Protein AF-A0A2A5M6I0-F1 (afdb_monomer)

Nearest PDB structures (foldseek):
  5w25-assembly3_A  TM=9.642E-01  e=6.088E-10  Mycobacterium tuberculosis H37Rv
  7ap4-assembly1_B  TM=9.568E-01  e=1.250E-09  Thermus thermophilus HB8
  5w25-assembly3_B  TM=9.619E-01  e=1.975E-09  Mycobacterium tuberculosis H37Rv
  6wom-assembly2_C  TM=9.490E-01  e=2.251E-09  Elizabethkingia anophelis
  4rmf-assembly1_A-2  TM=9.711E-01  e=5.266E-09  Mycolicibacterium smegmatis MC2 155

Foldseek 3Di:
DDFDWDADPVDHPDTDTFAQDCVVVVVVCVVVPDAKDWDQDWHADPDDDDPPDDRIDTDTDMDGPPDDPVVVVVVVQVVVQVVCVVVVDGDDD

Structure (mmCIF, N/CA/C/O backbone):
data_AF-A0A2A5M6I0-F1
#
_entry.id   AF-A0A2A5M6I0-F1
#
loop_
_atom_site.group_PDB
_atom_site.id
_atom_site.type_symbol
_atom_site.label_atom_id
_atom_site.label_alt_id
_atom_site.label_comp_id
_atom_site.label_asym_id
_atom_site.label_entity_id
_atom_site.label_seq_id
_atom_site.pdbx_PDB_ins_code
_atom_site.Cartn_x
_atom_site.Cartn_y
_atom_site.Cartn_z
_atom_site.occupancy
_atom_site.B_iso_or_equiv
_atom_site.auth_seq_id
_atom_site.auth_comp_id
_atom_site.auth_asym_id
_atom_site.auth_atom_id
_atom_site.pdbx_PDB_model_num
ATOM 1 N N . ALA A 1 1 ? 15.483 3.205 1.051 1.00 79.25 1 ALA A N 1
ATOM 2 C CA . ALA A 1 1 ? 15.764 1.767 0.884 1.00 79.25 1 ALA A CA 1
ATOM 3 C C . ALA A 1 1 ? 16.230 1.516 -0.545 1.00 79.25 1 ALA A C 1
ATOM 5 O O . ALA A 1 1 ? 15.959 2.365 -1.393 1.00 79.25 1 ALA A O 1
ATOM 6 N N . ARG A 1 2 ? 16.932 0.410 -0.812 1.00 90.88 2 ARG A N 1
ATOM 7 C CA . ARG A 1 2 ? 17.224 -0.022 -2.189 1.00 90.88 2 ARG A CA 1
ATOM 8 C C . ARG A 1 2 ? 16.033 -0.801 -2.747 1.00 90.88 2 ARG A C 1
ATOM 10 O O . ARG A 1 2 ? 15.315 -1.457 -1.989 1.00 90.88 2 ARG A O 1
ATOM 17 N N . ASP A 1 3 ? 15.842 -0.714 -4.056 1.00 94.12 3 ASP A N 1
ATOM 18 C CA . ASP A 1 3 ? 14.808 -1.455 -4.775 1.00 94.12 3 ASP A CA 1
ATOM 19 C C . ASP A 1 3 ? 15.323 -2.814 -5.240 1.00 94.12 3 ASP A C 1
ATOM 21 O O . ASP A 1 3 ? 16.473 -2.950 -5.660 1.00 94.12 3 ASP A O 1
ATOM 25 N N . TYR A 1 4 ? 14.433 -3.804 -5.256 1.00 95.19 4 TYR A N 1
ATOM 26 C CA . TYR A 1 4 ? 14.666 -5.014 -6.034 1.00 95.19 4 TYR A CA 1
ATOM 27 C C . TYR A 1 4 ? 14.410 -4.725 -7.509 1.00 95.19 4 TYR A C 1
ATOM 29 O O . TYR A 1 4 ? 13.322 -4.277 -7.877 1.00 95.19 4 TYR A O 1
ATOM 37 N N . LEU A 1 5 ? 15.404 -5.007 -8.350 1.00 97.12 5 LEU A N 1
ATOM 38 C CA . LEU A 1 5 ? 15.331 -4.776 -9.788 1.00 97.12 5 LEU A CA 1
ATOM 39 C C . LEU A 1 5 ? 14.979 -6.059 -10.545 1.00 97.12 5 LEU A C 1
ATOM 41 O O . LEU A 1 5 ? 15.538 -7.124 -10.283 1.00 97.12 5 LEU A O 1
ATOM 45 N N . VAL A 1 6 ? 14.084 -5.939 -11.523 1.00 97.5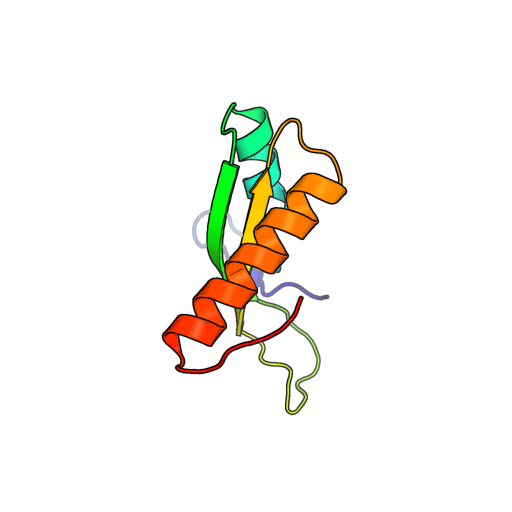0 6 VAL A N 1
ATOM 46 C CA . VAL A 1 6 ? 13.669 -7.027 -12.415 1.00 97.50 6 VAL A CA 1
ATOM 47 C C . VAL A 1 6 ? 14.039 -6.649 -13.852 1.00 97.50 6 VAL A C 1
ATOM 49 O O . VAL A 1 6 ? 13.485 -5.679 -14.376 1.00 97.50 6 VAL A O 1
ATOM 52 N N . PRO A 1 7 ? 14.965 -7.370 -14.512 1.00 97.69 7 PRO A N 1
ATOM 53 C CA . PRO A 1 7 ? 15.386 -7.040 -15.871 1.00 97.69 7 PRO A CA 1
ATOM 54 C C . PRO A 1 7 ? 14.248 -7.246 -16.875 1.00 97.69 7 PRO A C 1
ATOM 56 O O . PRO A 1 7 ? 13.536 -8.255 -16.836 1.00 97.69 7 PRO A O 1
ATOM 59 N N . SER A 1 8 ? 14.099 -6.310 -17.812 1.00 97.69 8 SER A N 1
ATOM 60 C CA . SER A 1 8 ? 13.118 -6.430 -18.889 1.00 97.69 8 SER A CA 1
ATOM 61 C C . SER A 1 8 ? 13.642 -7.323 -20.014 1.00 97.69 8 SER A C 1
ATOM 63 O O . SER A 1 8 ? 14.698 -7.076 -20.593 1.00 97.69 8 SER A O 1
ATOM 65 N N . ARG A 1 9 ? 12.874 -8.357 -20.379 1.00 97.38 9 ARG A N 1
ATOM 66 C CA . ARG A 1 9 ? 13.169 -9.183 -21.565 1.00 97.38 9 ARG A CA 1
ATOM 67 C C . ARG A 1 9 ? 12.921 -8.424 -22.876 1.00 97.38 9 ARG A C 1
ATOM 69 O O . ARG A 1 9 ? 13.520 -8.758 -23.891 1.00 97.38 9 ARG A O 1
ATOM 76 N N . VAL A 1 10 ? 11.993 -7.465 -22.871 1.00 97.75 10 VAL A N 1
ATOM 77 C CA . VAL A 1 10 ? 11.537 -6.746 -24.075 1.00 97.75 10 VAL A CA 1
ATOM 78 C C . VAL A 1 10 ? 12.385 -5.502 -24.334 1.00 97.75 10 VAL A C 1
ATOM 80 O O . VAL A 1 10 ? 12.696 -5.206 -25.484 1.00 97.75 10 VAL A O 1
ATOM 83 N N . HIS A 1 11 ? 12.790 -4.807 -23.272 1.00 96.50 11 HIS A N 1
ATOM 84 C CA . HIS A 1 11 ? 13.563 -3.571 -23.342 1.00 96.50 11 HIS A CA 1
ATOM 85 C C . HIS A 1 11 ? 14.974 -3.822 -22.803 1.00 96.50 11 HIS A C 1
ATOM 87 O O . HIS A 1 11 ? 15.213 -3.815 -21.597 1.00 96.50 11 HIS A O 1
ATOM 93 N N . GLN A 1 12 ? 15.910 -4.127 -23.703 1.00 97.06 12 GLN A N 1
ATOM 94 C CA . GLN A 1 12 ? 17.265 -4.525 -23.322 1.00 97.06 12 GLN A CA 1
ATOM 95 C C . GLN A 1 12 ? 17.998 -3.392 -22.589 1.00 97.06 12 GLN A C 1
ATOM 97 O O . GLN A 1 12 ? 18.096 -2.278 -23.092 1.00 97.06 12 GLN A O 1
ATOM 102 N N . GLY A 1 13 ? 18.561 -3.706 -21.419 1.00 96.69 13 GLY A N 1
ATOM 103 C CA . GLY A 1 13 ? 19.265 -2.739 -20.571 1.00 96.69 13 GLY A CA 1
ATOM 104 C C . GLY A 1 13 ? 18.357 -1.971 -19.605 1.00 96.69 13 GLY A C 1
ATOM 105 O O . GLY A 1 13 ? 18.871 -1.233 -18.768 1.00 96.69 13 GLY A O 1
ATOM 106 N N . GLU A 1 14 ? 17.039 -2.175 -19.673 1.00 97.88 14 GLU A N 1
ATOM 107 C CA . GLU A 1 14 ? 16.070 -1.563 -18.765 1.00 97.88 14 GLU A CA 1
ATOM 108 C C . GLU A 1 14 ? 15.622 -2.530 -17.659 1.00 97.88 14 GLU A C 1
ATOM 110 O O . GLU A 1 14 ? 15.592 -3.756 -17.825 1.00 97.88 14 GLU A O 1
ATOM 115 N N . PHE A 1 15 ? 15.244 -1.957 -16.516 1.00 98.19 15 PHE A N 1
ATOM 116 C CA . PHE A 1 15 ? 14.849 -2.683 -15.313 1.00 98.19 15 PHE A CA 1
ATOM 117 C C . PHE A 1 15 ? 13.570 -2.086 -14.730 1.00 98.19 15 PHE A C 1
ATOM 119 O O . PHE A 1 15 ? 13.413 -0.868 -14.673 1.00 98.19 15 PHE A O 1
ATOM 126 N N . TYR A 1 16 ? 12.686 -2.950 -14.241 1.00 97.62 16 TYR A N 1
ATOM 127 C CA . TYR A 1 16 ? 11.595 -2.560 -13.354 1.00 97.62 16 TYR A CA 1
ATOM 128 C C . TYR A 1 16 ? 12.065 -2.597 -11.905 1.00 97.62 16 TYR A C 1
ATOM 130 O O . TYR A 1 16 ? 12.966 -3.361 -11.566 1.00 97.62 16 TYR A O 1
ATOM 138 N N . ALA A 1 17 ? 11.413 -1.824 -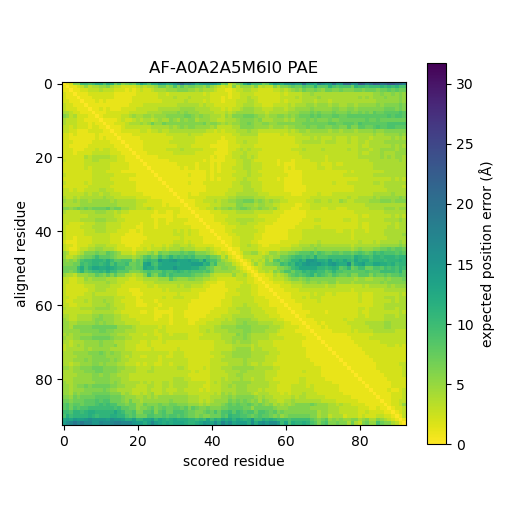11.045 1.00 97.50 17 ALA A N 1
ATOM 139 C CA . ALA A 1 17 ? 11.595 -1.890 -9.602 1.00 97.50 17 ALA A CA 1
ATOM 140 C C . ALA A 1 17 ? 10.356 -2.516 -8.953 1.00 97.50 17 ALA A C 1
ATOM 142 O O . ALA A 1 17 ? 9.225 -2.156 -9.291 1.00 97.50 17 ALA A O 1
ATOM 143 N N . LEU A 1 18 ? 10.558 -3.443 -8.015 1.00 97.25 18 LEU A N 1
ATOM 144 C CA . LEU A 1 18 ? 9.472 -3.904 -7.152 1.00 97.25 18 LEU A CA 1
ATOM 145 C C . LEU A 1 18 ? 9.101 -2.798 -6.150 1.00 97.25 18 LEU A C 1
ATOM 147 O O . LEU A 1 18 ? 9.990 -2.132 -5.620 1.00 97.25 18 LEU A O 1
ATOM 151 N N . PRO A 1 19 ? 7.804 -2.582 -5.871 1.00 96.31 19 PRO A N 1
ATOM 152 C CA . PRO A 1 19 ? 7.365 -1.425 -5.105 1.00 96.31 19 PRO A CA 1
ATOM 153 C C . PRO A 1 19 ? 7.720 -1.553 -3.620 1.00 96.31 19 PRO A C 1
ATOM 155 O O . PRO A 1 19 ? 7.386 -2.542 -2.966 1.00 96.31 19 PRO A O 1
ATOM 158 N N . GLN A 1 20 ? 8.305 -0.496 -3.055 1.00 95.12 20 GLN A N 1
ATOM 159 C CA . GLN A 1 20 ? 8.507 -0.374 -1.603 1.00 95.12 20 GLN A CA 1
ATOM 160 C C . GLN A 1 20 ? 7.211 -0.076 -0.837 1.00 95.12 20 GLN A C 1
ATOM 162 O O . GLN A 1 20 ? 7.154 -0.282 0.376 1.00 95.12 20 GLN A O 1
ATOM 167 N N . SER A 1 21 ? 6.224 0.482 -1.541 1.00 96.88 21 SER A N 1
ATOM 168 C CA . SER A 1 21 ? 4.836 0.731 -1.136 1.00 96.88 21 SER A CA 1
ATOM 169 C C . SER A 1 21 ? 4.043 1.189 -2.375 1.00 96.88 21 SER A C 1
ATOM 171 O O . SER A 1 21 ? 4.658 1.635 -3.351 1.00 96.88 21 SER A O 1
ATOM 173 N N . PRO A 1 22 ? 2.701 1.152 -2.368 1.00 97.12 22 PRO A N 1
ATOM 174 C CA . PRO A 1 22 ? 1.882 1.663 -3.471 1.00 97.12 22 PRO A CA 1
ATOM 175 C C . PRO A 1 22 ? 1.707 3.201 -3.461 1.00 97.12 22 PRO A C 1
ATOM 177 O O . PRO A 1 22 ? 0.780 3.707 -4.088 1.00 97.12 22 PRO A O 1
ATOM 180 N N . GLN A 1 23 ? 2.587 3.963 -2.791 1.00 97.38 23 GLN A N 1
ATOM 181 C CA . GLN A 1 23 ? 2.417 5.403 -2.520 1.00 97.38 23 GLN A CA 1
ATOM 182 C C . GLN A 1 23 ? 2.072 6.257 -3.748 1.00 97.38 23 GLN A C 1
ATOM 184 O O . GLN A 1 23 ? 1.169 7.085 -3.689 1.00 97.38 23 GLN A O 1
ATOM 189 N N . LEU A 1 24 ? 2.776 6.079 -4.867 1.00 97.50 24 LEU A N 1
ATOM 190 C CA . LEU A 1 24 ? 2.486 6.865 -6.069 1.00 97.50 24 LEU A CA 1
ATOM 191 C C . LEU A 1 24 ? 1.155 6.443 -6.702 1.00 97.50 24 LEU A C 1
ATOM 193 O O . LEU A 1 24 ? 0.377 7.287 -7.136 1.00 97.50 24 LEU A O 1
ATOM 197 N N . PHE A 1 25 ? 0.859 5.143 -6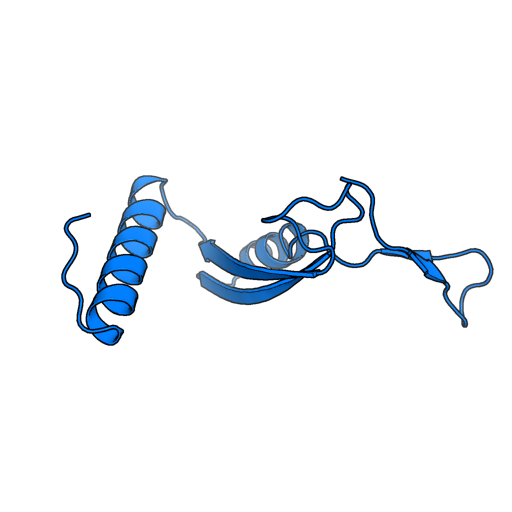.714 1.00 97.75 25 PHE A N 1
ATOM 198 C CA . PHE A 1 25 ? -0.368 4.623 -7.311 1.00 97.75 25 PHE A CA 1
ATOM 199 C C . PHE A 1 25 ? -1.611 5.032 -6.525 1.00 97.75 25 PHE A C 1
ATOM 201 O O . PHE A 1 25 ? -2.588 5.456 -7.135 1.00 97.75 25 PHE A O 1
ATOM 208 N N . LYS A 1 26 ? -1.578 4.981 -5.190 1.00 97.56 26 LYS A N 1
ATOM 209 C CA . LYS A 1 26 ? -2.722 5.415 -4.377 1.00 97.56 26 LYS A CA 1
ATOM 210 C C . LYS A 1 26 ? -3.001 6.910 -4.516 1.00 97.56 26 LYS A C 1
ATOM 212 O O . LYS A 1 26 ? -4.159 7.301 -4.599 1.00 97.56 26 LYS A O 1
ATOM 217 N N . GLN A 1 27 ? -1.960 7.734 -4.654 1.00 98.06 27 GLN A N 1
ATOM 218 C CA . GLN A 1 27 ? -2.124 9.161 -4.934 1.00 98.06 27 GLN A CA 1
ATOM 219 C C . GLN A 1 27 ? -2.720 9.403 -6.323 1.00 98.06 27 GLN A C 1
ATOM 221 O O . GLN A 1 27 ? -3.642 10.204 -6.459 1.00 98.06 27 GLN A O 1
ATOM 226 N N . LEU A 1 28 ? -2.263 8.671 -7.346 1.00 98.31 28 LEU A N 1
ATOM 227 C CA . LEU A 1 28 ? -2.876 8.727 -8.676 1.00 98.31 28 LEU A CA 1
ATOM 228 C C . LEU A 1 28 ? -4.350 8.305 -8.645 1.00 98.31 28 LEU A C 1
ATOM 230 O O . LEU A 1 28 ? -5.158 8.905 -9.351 1.00 98.31 28 LEU A O 1
ATOM 234 N N . LEU A 1 29 ? -4.721 7.333 -7.805 1.00 98.19 29 LEU A N 1
ATOM 235 C CA . LEU A 1 29 ? -6.122 6.955 -7.612 1.00 98.19 29 LEU A CA 1
ATOM 236 C C . LEU A 1 29 ? -6.941 8.117 -7.039 1.00 98.19 29 LEU A C 1
ATOM 238 O O . LEU A 1 29 ? -8.002 8.416 -7.591 1.00 98.19 29 LEU A O 1
ATOM 242 N N . MET A 1 30 ? -6.426 8.827 -6.030 1.00 98.06 30 MET A N 1
ATOM 243 C CA . MET A 1 30 ? -7.088 10.031 -5.505 1.00 98.06 30 MET A CA 1
ATOM 244 C C . MET A 1 30 ? -7.243 11.094 -6.603 1.00 98.06 30 MET A C 1
ATOM 246 O O . MET A 1 30 ? -8.338 11.610 -6.823 1.00 98.06 30 MET A O 1
ATOM 250 N N . CYS A 1 31 ? -6.186 11.349 -7.387 1.00 97.69 31 CYS A N 1
ATOM 251 C CA . CYS A 1 31 ? -6.243 12.272 -8.527 1.00 97.69 31 CYS A CA 1
ATOM 252 C C . CYS A 1 31 ? -7.244 11.840 -9.613 1.00 97.69 31 CYS A C 1
ATOM 254 O O . CYS A 1 31 ? -7.832 12.693 -10.272 1.00 97.69 31 CYS A O 1
ATOM 256 N N . SER A 1 32 ? -7.448 10.535 -9.808 1.00 98.00 32 SER A N 1
ATOM 257 C CA . SER A 1 32 ? -8.415 9.998 -10.776 1.00 98.00 32 SER A CA 1
ATOM 258 C C . SER A 1 32 ? -9.870 10.017 -10.283 1.00 98.00 32 SER A C 1
ATOM 260 O O . SER A 1 32 ? -10.765 9.593 -11.012 1.00 98.00 32 SER A O 1
ATOM 262 N N . GLY A 1 33 ? -10.117 10.532 -9.074 1.00 96.44 33 GLY A N 1
ATOM 263 C CA . GLY A 1 33 ? -11.455 10.719 -8.513 1.00 96.44 33 GLY A CA 1
ATOM 264 C C . GLY A 1 33 ? -11.926 9.596 -7.590 1.00 96.44 33 GLY A C 1
ATOM 265 O O . GLY A 1 33 ? -13.102 9.574 -7.227 1.00 96.44 33 GLY A O 1
ATOM 266 N N . PHE A 1 34 ? -11.048 8.671 -7.186 1.00 97.00 34 PHE A N 1
ATOM 267 C CA . PHE A 1 34 ? -11.383 7.738 -6.109 1.00 97.00 34 PHE A CA 1
ATOM 268 C C . PHE A 1 34 ? -11.379 8.480 -4.768 1.00 97.00 34 PHE A C 1
ATOM 270 O O . PHE A 1 34 ? -10.378 9.077 -4.384 1.00 97.00 34 PHE A O 1
ATOM 277 N N . ASP A 1 35 ? -12.491 8.404 -4.035 1.00 95.69 35 ASP A N 1
ATOM 278 C CA . ASP A 1 35 ? -12.625 9.070 -2.732 1.00 95.69 35 ASP A CA 1
ATOM 279 C C . ASP A 1 35 ? -11.795 8.380 -1.641 1.00 95.69 35 ASP A C 1
ATOM 281 O O . ASP A 1 35 ? -11.153 9.036 -0.825 1.00 95.69 35 ASP A O 1
ATOM 285 N N . ARG A 1 36 ? -11.791 7.041 -1.620 1.00 96.62 36 ARG A N 1
ATOM 286 C CA . ARG A 1 36 ? -11.084 6.233 -0.616 1.00 96.62 36 ARG A CA 1
ATOM 287 C C . ARG A 1 36 ? -10.504 4.990 -1.257 1.00 96.62 36 ARG A C 1
ATOM 289 O O . ARG A 1 36 ? -11.172 4.317 -2.042 1.00 96.62 36 ARG A O 1
ATOM 296 N N . TYR A 1 37 ? -9.278 4.672 -0.883 1.00 97.62 37 TYR A N 1
ATOM 297 C CA . TYR A 1 37 ? -8.543 3.510 -1.353 1.00 97.62 37 TYR A CA 1
ATOM 298 C C . TYR A 1 37 ? -8.036 2.697 -0.161 1.00 97.62 37 TYR A C 1
ATOM 300 O O . TYR A 1 37 ? -7.637 3.249 0.863 1.00 97.62 37 TYR A O 1
ATOM 308 N N . PHE A 1 38 ? -8.056 1.376 -0.318 1.00 96.50 38 PHE A N 1
ATOM 309 C CA . PHE A 1 38 ? -7.537 0.413 0.643 1.00 96.50 38 PHE A CA 1
ATOM 310 C C . PHE A 1 38 ? -6.915 -0.764 -0.108 1.00 96.50 38 PHE A C 1
ATOM 312 O O . PHE A 1 38 ? -7.522 -1.290 -1.046 1.00 96.50 38 PHE A O 1
ATOM 319 N N . GLN A 1 39 ? -5.750 -1.229 0.336 1.00 97.31 39 GLN A N 1
ATOM 320 C CA . GLN A 1 39 ? -5.134 -2.446 -0.180 1.00 97.31 39 GLN A CA 1
ATOM 321 C C . GLN A 1 39 ? -4.299 -3.162 0.886 1.00 97.31 39 GLN A C 1
ATOM 323 O O . GLN A 1 39 ? -3.476 -2.560 1.567 1.00 97.31 39 GLN A O 1
ATOM 328 N N . ILE A 1 40 ? -4.436 -4.489 0.961 1.00 97.00 40 ILE A N 1
ATOM 329 C CA . ILE A 1 40 ? -3.436 -5.353 1.601 1.00 97.00 40 ILE A CA 1
ATOM 330 C C . ILE A 1 40 ? -2.359 -5.637 0.547 1.00 97.00 40 ILE A C 1
ATOM 332 O O . ILE A 1 40 ? -2.540 -6.479 -0.333 1.00 97.00 40 ILE A O 1
ATOM 336 N N . ALA A 1 41 ? -1.276 -4.865 0.574 1.00 96.88 41 ALA A N 1
ATOM 337 C CA . ALA A 1 41 ? -0.256 -4.833 -0.470 1.00 96.88 41 ALA A CA 1
ATOM 338 C C . ALA A 1 41 ? 1.012 -5.594 -0.064 1.00 96.88 41 ALA A C 1
ATOM 340 O O . ALA A 1 41 ? 1.498 -5.471 1.060 1.00 96.88 41 ALA A O 1
ATOM 341 N N . LYS A 1 42 ? 1.593 -6.337 -1.012 1.00 97.25 42 LYS A N 1
ATOM 342 C CA . LYS A 1 42 ? 2.962 -6.853 -0.899 1.00 97.25 42 LYS A CA 1
ATOM 343 C C . LYS A 1 42 ? 3.954 -5.763 -1.277 1.00 97.25 42 LYS A C 1
ATOM 345 O O . LYS A 1 42 ? 3.807 -5.135 -2.323 1.00 97.25 42 LYS A O 1
ATOM 350 N N . CYS A 1 43 ? 4.937 -5.553 -0.414 1.00 96.88 43 CYS A N 1
ATOM 351 C CA . CYS A 1 43 ? 5.945 -4.514 -0.544 1.00 96.88 43 CYS A CA 1
ATOM 352 C C . CYS A 1 43 ? 7.336 -5.123 -0.381 1.00 96.88 43 CYS A C 1
ATOM 354 O O . CYS A 1 43 ? 7.515 -6.076 0.381 1.00 96.88 43 CYS A O 1
ATOM 356 N N . PHE A 1 44 ? 8.308 -4.562 -1.094 1.00 96.62 44 PHE A N 1
ATOM 357 C CA . PHE A 1 44 ? 9.650 -5.118 -1.206 1.00 96.62 44 PH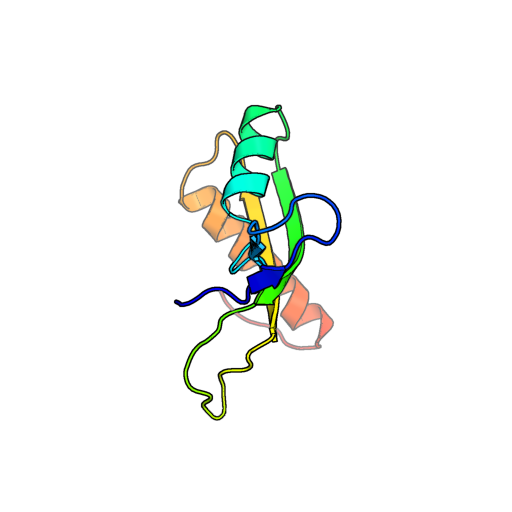E A CA 1
ATOM 358 C C . PHE A 1 44 ? 10.697 -4.065 -0.858 1.00 96.62 44 PHE A C 1
ATOM 360 O O . PHE A 1 44 ? 10.631 -2.941 -1.352 1.00 96.62 44 PHE A O 1
ATOM 367 N N . ARG A 1 45 ? 11.671 -4.408 -0.013 1.00 95.00 45 ARG A N 1
ATOM 368 C CA . ARG A 1 45 ? 12.795 -3.519 0.326 1.00 95.00 45 ARG A CA 1
ATOM 369 C C . ARG A 1 45 ? 14.084 -4.320 0.411 1.00 95.00 45 ARG A C 1
ATOM 371 O O . ARG A 1 45 ? 14.161 -5.269 1.185 1.00 95.00 45 ARG A O 1
ATOM 378 N N . ASP A 1 46 ? 15.096 -3.908 -0.348 1.00 93.31 46 ASP A N 1
ATOM 379 C CA . ASP A 1 46 ? 16.434 -4.504 -0.303 1.00 93.31 46 ASP A CA 1
ATOM 380 C C . ASP A 1 46 ? 17.282 -3.842 0.802 1.00 93.31 46 ASP A C 1
ATOM 382 O O . ASP A 1 46 ? 18.151 -2.986 0.576 1.00 93.31 46 ASP A O 1
ATOM 386 N N . GLU A 1 47 ? 16.959 -4.198 2.043 1.00 89.44 47 GLU A N 1
ATOM 387 C CA . GLU A 1 47 ? 17.637 -3.750 3.261 1.00 89.44 47 GLU A CA 1
ATOM 388 C C . GLU A 1 47 ? 18.250 -4.928 4.023 1.00 89.44 47 GLU A C 1
ATOM 390 O O . GLU A 1 47 ? 17.845 -6.078 3.851 1.00 89.44 47 GLU A O 1
ATOM 395 N N . ASP A 1 48 ? 19.211 -4.634 4.905 1.00 87.50 48 ASP A N 1
ATOM 396 C CA . ASP A 1 48 ? 19.797 -5.650 5.778 1.00 87.50 48 ASP A CA 1
ATOM 397 C C . ASP A 1 48 ? 18.717 -6.307 6.644 1.00 87.50 48 ASP A C 1
ATOM 399 O O . ASP A 1 48 ? 17.962 -5.640 7.366 1.00 87.50 48 ASP A O 1
ATOM 403 N N . LEU A 1 49 ? 18.683 -7.637 6.593 1.00 80.69 49 LEU A N 1
ATOM 404 C CA . LEU A 1 49 ? 17.717 -8.438 7.327 1.00 80.69 49 LEU A CA 1
ATOM 405 C C . LEU A 1 49 ? 17.945 -8.311 8.836 1.00 80.69 49 LEU A C 1
ATOM 407 O O . LEU A 1 49 ? 19.066 -8.382 9.344 1.00 80.69 49 LEU A O 1
ATOM 411 N N . ARG A 1 50 ? 16.841 -8.152 9.561 1.00 84.50 50 ARG A N 1
ATOM 412 C CA . ARG A 1 50 ? 16.765 -8.185 11.027 1.00 84.50 50 ARG A CA 1
ATOM 413 C C . ARG A 1 50 ? 15.609 -9.099 11.417 1.00 84.50 50 ARG A C 1
ATOM 415 O O . ARG A 1 50 ? 14.803 -9.460 10.567 1.00 84.50 50 ARG A O 1
ATOM 422 N N . ALA A 1 51 ? 15.511 -9.470 12.692 1.00 83.06 51 ALA A N 1
ATOM 423 C CA . ALA A 1 51 ? 14.477 -10.397 13.167 1.00 83.06 51 ALA A CA 1
ATOM 424 C C . ALA A 1 51 ? 13.042 -9.978 12.774 1.00 83.06 51 ALA A C 1
ATOM 426 O O . ALA A 1 51 ? 12.187 -10.827 12.546 1.00 83.06 51 ALA A O 1
ATOM 427 N N . ASP A 1 52 ? 12.802 -8.675 12.652 1.00 84.19 52 ASP A N 1
ATOM 428 C CA . ASP A 1 52 ? 11.539 -8.035 12.289 1.00 84.19 52 ASP A CA 1
ATOM 429 C C . ASP A 1 52 ? 11.509 -7.478 10.850 1.00 84.19 52 ASP A C 1
ATOM 431 O O . ASP A 1 52 ? 10.509 -6.890 10.439 1.00 84.19 52 ASP A O 1
ATOM 435 N N . ARG A 1 53 ? 12.584 -7.648 10.066 1.00 86.50 53 ARG A N 1
ATOM 436 C CA . ARG A 1 53 ? 12.713 -7.094 8.708 1.00 86.50 53 ARG A CA 1
ATOM 437 C C . ARG A 1 53 ? 12.866 -8.199 7.681 1.00 86.50 53 ARG A C 1
ATOM 439 O O . ARG A 1 53 ? 13.930 -8.801 7.556 1.00 86.50 53 ARG A O 1
ATOM 446 N N . GLN A 1 54 ? 11.788 -8.422 6.941 1.00 90.88 54 GLN A N 1
ATOM 447 C CA . GLN A 1 54 ? 11.736 -9.334 5.805 1.00 90.88 54 GLN A CA 1
ATOM 448 C C . GLN A 1 54 ? 11.894 -8.553 4.491 1.00 90.88 54 GLN A C 1
ATOM 450 O O . GLN A 1 54 ? 11.451 -7.402 4.421 1.00 90.88 54 GLN A O 1
ATOM 455 N N . PRO A 1 55 ? 12.490 -9.159 3.448 1.00 91.44 55 PRO A N 1
ATOM 456 C CA . PRO A 1 55 ? 12.701 -8.494 2.161 1.00 91.44 55 PRO A CA 1
ATOM 457 C C . PRO A 1 55 ? 11.380 -8.268 1.414 1.00 91.44 55 PRO A C 1
ATOM 459 O O . PRO A 1 55 ? 11.233 -7.286 0.690 1.00 91.44 55 PRO A O 1
ATOM 462 N N . GLU A 1 56 ? 10.406 -9.152 1.644 1.00 95.44 56 GLU A N 1
ATOM 463 C CA . GLU A 1 56 ? 9.000 -8.998 1.288 1.00 95.44 56 GLU A CA 1
ATOM 464 C C . GLU A 1 56 ? 8.174 -8.905 2.574 1.00 95.44 56 GLU A C 1
ATOM 466 O O . GLU A 1 56 ? 8.303 -9.736 3.475 1.00 95.44 56 GLU A O 1
ATOM 471 N N . PHE A 1 57 ? 7.280 -7.926 2.650 1.00 95.69 57 PHE A N 1
ATOM 472 C CA . PHE A 1 57 ? 6.359 -7.767 3.769 1.00 95.69 57 PHE A CA 1
ATOM 473 C C . PHE A 1 57 ? 4.988 -7.303 3.277 1.00 95.69 57 PHE A C 1
ATOM 475 O O . PHE A 1 57 ? 4.824 -6.820 2.156 1.00 95.69 57 PHE A O 1
ATOM 482 N N . THR A 1 58 ? 3.975 -7.498 4.117 1.00 96.81 58 THR A N 1
ATOM 483 C CA . THR A 1 58 ? 2.590 -7.147 3.792 1.00 96.81 58 THR A CA 1
ATOM 484 C C . THR A 1 58 ? 2.212 -5.875 4.537 1.00 96.81 58 THR A C 1
ATOM 486 O O . THR A 1 58 ? 2.390 -5.806 5.753 1.00 96.81 58 THR A O 1
ATOM 489 N N . GLN A 1 59 ? 1.688 -4.883 3.824 1.00 96.06 59 GLN A N 1
ATOM 490 C CA . GLN A 1 59 ? 1.190 -3.636 4.397 1.00 96.06 59 GLN A CA 1
ATOM 491 C C . GLN A 1 59 ? -0.318 -3.534 4.213 1.00 96.06 59 GLN A C 1
ATOM 493 O O . GLN A 1 59 ? -0.853 -3.940 3.186 1.00 96.06 59 GLN A O 1
ATOM 498 N N . ILE A 1 60 ? -0.987 -2.961 5.207 1.00 96.00 60 ILE A N 1
ATOM 499 C CA . ILE A 1 60 ? -2.336 -2.433 5.048 1.00 96.00 60 ILE A CA 1
ATOM 500 C C . ILE A 1 60 ? -2.153 -0.976 4.649 1.00 96.00 60 ILE A C 1
ATOM 502 O O . ILE A 1 60 ? -1.695 -0.172 5.459 1.00 96.00 60 ILE A O 1
ATOM 506 N N . ASP A 1 61 ? -2.433 -0.667 3.393 1.00 97.12 61 ASP A N 1
ATOM 507 C CA . ASP A 1 61 ? -2.239 0.658 2.830 1.00 97.12 61 ASP A CA 1
ATOM 508 C C . ASP A 1 61 ? -3.592 1.318 2.548 1.00 97.12 61 ASP A C 1
ATOM 510 O O . ASP A 1 61 ? -4.528 0.671 2.073 1.00 97.12 61 ASP A O 1
ATOM 514 N N . VAL A 1 62 ? -3.704 2.592 2.916 1.00 96.25 62 VAL A N 1
ATOM 515 C CA . VAL A 1 62 ? -4.944 3.375 2.886 1.00 96.25 62 VAL A CA 1
ATOM 516 C C . VAL A 1 62 ? -4.629 4.764 2.345 1.00 96.25 62 VAL A C 1
ATOM 518 O O . VAL A 1 62 ? -3.553 5.303 2.617 1.00 96.25 62 VAL A O 1
ATOM 521 N N . GLU A 1 63 ? -5.568 5.336 1.595 1.00 97.88 63 GLU A N 1
ATOM 522 C CA . GLU A 1 63 ? -5.539 6.732 1.152 1.00 97.88 63 GLU A CA 1
ATOM 523 C C . GLU A 1 63 ? -6.972 7.284 1.093 1.00 97.88 63 GLU A C 1
ATOM 525 O O . GLU A 1 63 ? -7.915 6.544 0.792 1.00 97.88 63 GLU A O 1
ATOM 530 N N . MET A 1 64 ? -7.147 8.572 1.389 1.00 97.56 64 MET A N 1
ATOM 531 C CA . MET A 1 64 ? -8.444 9.252 1.375 1.00 97.56 64 MET A CA 1
ATOM 532 C C . MET A 1 64 ? -8.310 10.635 0.730 1.00 97.56 64 MET A C 1
ATOM 534 O O . MET A 1 64 ? -7.335 11.346 0.971 1.00 97.56 64 MET A O 1
ATOM 538 N N . SER A 1 65 ? -9.298 11.019 -0.073 1.00 97.50 65 SER A N 1
ATOM 539 C CA . SER A 1 65 ? -9.419 12.355 -0.658 1.00 97.50 65 SER A CA 1
ATOM 540 C C . SER A 1 65 ? -10.18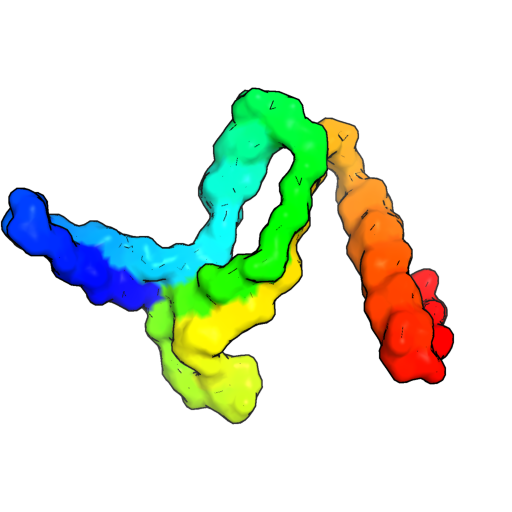1 13.293 0.282 1.00 97.50 65 SER A C 1
ATOM 542 O O . SER A 1 65 ? -11.017 12.854 1.067 1.00 97.50 65 SER A O 1
ATOM 544 N N . PHE A 1 66 ? -9.906 14.600 0.187 1.00 96.88 66 PHE A N 1
ATOM 545 C CA . PHE A 1 66 ? -10.633 15.667 0.902 1.00 96.88 66 PHE A CA 1
ATOM 546 C C . PHE A 1 66 ? -10.762 15.474 2.428 1.00 96.88 66 PHE A C 1
ATOM 548 O O . PHE A 1 66 ? -11.723 15.947 3.029 1.00 96.88 66 PHE A O 1
ATOM 555 N N . CYS A 1 67 ? -9.810 14.788 3.060 1.00 96.38 67 CYS A N 1
ATOM 556 C CA . CYS A 1 67 ? -9.808 14.525 4.495 1.00 96.38 67 CYS A CA 1
ATOM 557 C C . CYS A 1 67 ? -8.834 15.436 5.249 1.00 96.38 67 CYS A C 1
ATOM 559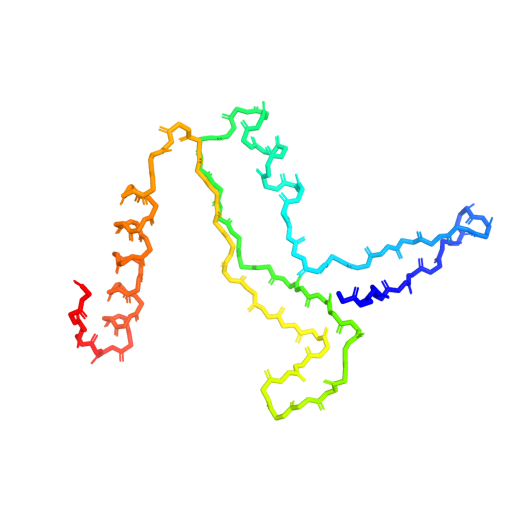 O O . CYS A 1 67 ? -7.793 15.837 4.718 1.00 96.38 67 CYS A O 1
ATOM 561 N N . GLU A 1 68 ? -9.115 15.679 6.523 1.00 97.75 68 GLU A N 1
ATOM 562 C CA . GLU A 1 68 ? -8.141 16.233 7.457 1.00 97.75 68 GLU A CA 1
ATOM 563 C C . GLU A 1 68 ? -7.420 15.110 8.215 1.00 97.75 68 GLU A C 1
ATOM 565 O O . GLU A 1 68 ? -7.844 13.953 8.245 1.00 97.75 68 GLU A O 1
ATOM 570 N N . GLN A 1 69 ? -6.326 15.453 8.898 1.00 97.12 69 GLN A N 1
ATOM 571 C CA . GLN A 1 69 ? -5.561 14.499 9.707 1.00 97.12 69 GLN A CA 1
ATOM 572 C C . GLN A 1 69 ? -6.444 13.735 10.710 1.00 97.12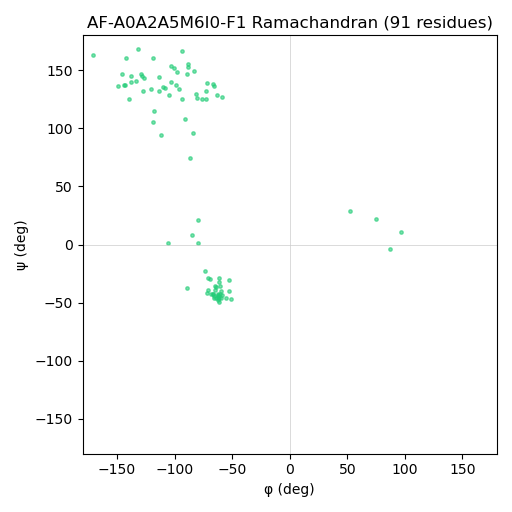 69 GLN A C 1
ATOM 574 O O . GLN A 1 69 ? -6.267 12.532 10.907 1.00 97.12 69 GLN A O 1
ATOM 579 N N . LYS A 1 70 ? -7.404 14.427 11.338 1.00 97.19 70 LYS A N 1
ATOM 580 C CA . LYS A 1 70 ? -8.299 13.838 12.341 1.00 97.19 70 LYS A CA 1
ATOM 581 C C . LYS A 1 70 ? -9.192 12.749 11.744 1.00 97.19 70 LYS A C 1
ATOM 583 O O . LYS A 1 70 ? -9.431 11.742 12.405 1.00 97.19 70 LYS A O 1
ATOM 588 N N . ASP A 1 71 ? -9.645 12.920 10.506 1.00 96.44 71 ASP A N 1
ATOM 589 C CA . ASP A 1 71 ? -10.497 11.938 9.833 1.00 96.44 71 ASP A CA 1
ATOM 590 C C . ASP A 1 71 ? -9.737 10.633 9.592 1.00 96.44 71 ASP A C 1
ATOM 592 O O . ASP A 1 71 ? -10.241 9.553 9.902 1.00 96.44 71 ASP A O 1
ATOM 596 N N . VAL A 1 72 ? -8.490 10.735 9.119 1.00 95.69 72 VAL A N 1
ATOM 597 C CA . VAL A 1 72 ? -7.622 9.575 8.868 1.00 95.69 72 VAL A CA 1
ATOM 598 C C . VAL A 1 72 ? -7.330 8.815 10.164 1.00 95.69 72 VAL A C 1
ATOM 600 O O . VAL A 1 72 ? -7.423 7.587 10.191 1.00 95.69 72 VAL A O 1
ATOM 603 N N . ILE A 1 73 ? -7.027 9.532 11.253 1.00 96.38 73 ILE A N 1
ATOM 604 C CA . ILE A 1 73 ? -6.777 8.924 12.569 1.00 96.38 73 ILE A CA 1
ATOM 605 C C . ILE A 1 73 ? -8.026 8.190 13.072 1.00 96.38 73 ILE A C 1
ATOM 607 O O . ILE A 1 73 ? -7.927 7.022 13.437 1.00 96.38 73 ILE A O 1
ATOM 611 N N . ASN A 1 74 ? -9.205 8.817 13.016 1.00 96.50 74 ASN A N 1
ATOM 612 C CA . ASN A 1 74 ? -10.456 8.196 13.470 1.00 96.50 74 ASN A CA 1
ATOM 613 C C . ASN A 1 74 ? -10.779 6.901 12.704 1.00 96.50 74 ASN A C 1
ATOM 615 O O . ASN A 1 74 ? -11.250 5.920 13.291 1.00 96.50 74 ASN A O 1
ATOM 619 N N . VAL A 1 75 ? -10.532 6.885 11.389 1.00 95.19 75 VAL A N 1
ATOM 620 C CA . VAL A 1 75 ? -10.712 5.687 10.557 1.00 95.19 75 VAL A CA 1
ATOM 621 C C . VAL A 1 75 ? -9.722 4.597 10.965 1.00 9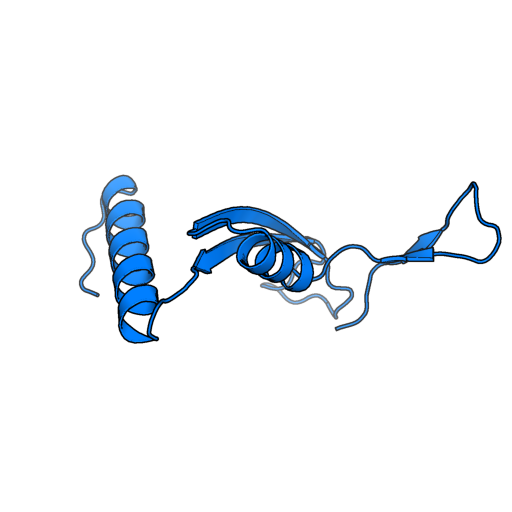5.19 75 VAL A C 1
ATOM 623 O O . VAL A 1 75 ? -10.131 3.453 11.157 1.00 95.19 75 VAL A O 1
ATOM 626 N N . ALA A 1 76 ? -8.444 4.941 11.150 1.00 94.94 76 ALA A N 1
ATOM 627 C CA . ALA A 1 76 ? -7.416 3.991 11.574 1.00 94.94 76 ALA A CA 1
ATOM 628 C C . ALA A 1 76 ? -7.703 3.402 12.967 1.00 94.94 76 ALA A C 1
ATOM 630 O O . ALA A 1 76 ? -7.582 2.196 13.171 1.00 94.94 76 ALA A O 1
ATOM 631 N N . GLU A 1 77 ? -8.133 4.231 13.915 1.00 96.12 77 GLU A N 1
ATOM 632 C CA . GLU A 1 77 ? -8.525 3.813 15.262 1.00 96.12 77 GLU A CA 1
ATOM 633 C C . GLU A 1 77 ? -9.719 2.857 15.254 1.00 96.12 77 GLU A C 1
ATOM 635 O O . GLU A 1 77 ? -9.688 1.809 15.905 1.00 96.12 77 GLU A O 1
ATOM 640 N N . THR A 1 78 ? -10.755 3.186 14.478 1.00 95.06 78 THR A N 1
ATOM 641 C CA . THR A 1 78 ? -11.933 2.324 14.308 1.00 95.06 78 THR A CA 1
ATOM 642 C C . THR A 1 78 ? -11.534 0.984 13.694 1.00 95.06 78 THR A C 1
ATOM 644 O O . THR A 1 78 ? -11.894 -0.071 14.212 1.00 95.06 78 THR A O 1
ATOM 647 N N . PHE A 1 79 ? -10.704 1.018 12.651 1.00 94.19 79 PHE A 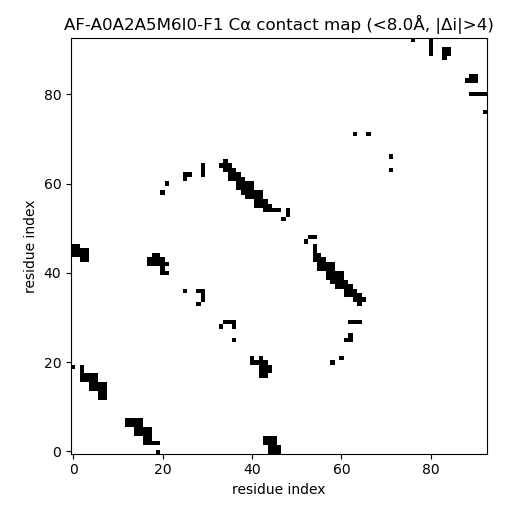N 1
ATOM 648 C CA . PHE A 1 79 ? -10.180 -0.176 11.998 1.00 94.19 79 PHE A CA 1
ATOM 649 C C . PHE A 1 79 ? -9.393 -1.077 12.962 1.00 94.19 79 PHE A C 1
ATOM 651 O O . PHE A 1 79 ? -9.586 -2.295 12.978 1.00 94.19 79 PHE A O 1
ATOM 658 N N . LEU A 1 80 ? -8.543 -0.493 13.813 1.00 94.88 80 LEU A N 1
ATOM 659 C CA . LEU A 1 80 ? -7.818 -1.237 14.845 1.00 94.88 80 LEU A CA 1
ATOM 660 C C . LEU A 1 80 ? -8.772 -1.849 15.877 1.00 94.88 80 LEU A C 1
ATOM 662 O O . LEU A 1 80 ? -8.636 -3.033 16.192 1.00 94.88 80 LEU A O 1
ATOM 666 N N . LYS A 1 81 ? -9.753 -1.085 16.374 1.00 96.44 81 LYS A N 1
ATOM 667 C CA . LYS A 1 81 ? -10.780 -1.592 17.302 1.00 96.44 81 LYS A CA 1
ATOM 668 C C . LYS A 1 81 ? -11.514 -2.799 16.710 1.00 96.44 81 LYS A C 1
ATOM 670 O O . LYS A 1 81 ? -11.637 -3.818 17.390 1.00 96.44 81 LYS A O 1
ATOM 675 N N . ASP A 1 82 ? -11.920 -2.725 15.445 1.00 95.44 82 ASP A N 1
ATOM 676 C CA . ASP A 1 82 ? -12.640 -3.804 14.761 1.00 95.44 82 ASP A CA 1
ATOM 677 C C . ASP A 1 82 ? -11.778 -5.060 14.561 1.00 95.44 82 ASP A C 1
ATOM 679 O O . ASP A 1 82 ? -12.243 -6.172 14.830 1.00 95.44 82 ASP A O 1
ATOM 683 N N . ILE A 1 83 ? -10.505 -4.908 14.169 1.00 95.06 83 ILE A N 1
ATOM 684 C CA . ILE A 1 83 ? -9.570 -6.040 14.041 1.00 95.06 83 ILE A CA 1
ATOM 685 C C . ILE A 1 83 ? -9.364 -6.733 15.387 1.00 95.06 83 ILE A C 1
ATOM 687 O O . ILE A 1 83 ? -9.457 -7.958 15.480 1.00 95.06 83 ILE A O 1
ATOM 691 N N . PHE A 1 84 ? -9.068 -5.971 16.441 1.00 96.56 84 PHE A N 1
ATOM 692 C CA . PHE A 1 84 ? -8.817 -6.560 17.755 1.00 96.56 84 PHE A CA 1
ATOM 693 C C . PHE A 1 84 ? -10.070 -7.239 18.304 1.00 96.56 84 PHE A C 1
ATOM 695 O O . PHE A 1 84 ? -9.971 -8.351 18.831 1.00 96.56 84 PHE A O 1
ATOM 702 N N . LYS A 1 85 ? -11.246 -6.637 18.092 1.00 96.94 85 LYS A N 1
ATOM 703 C CA . LYS A 1 85 ? -12.530 -7.235 18.456 1.00 96.94 85 LYS A CA 1
ATOM 704 C C . LYS A 1 85 ? -12.771 -8.552 17.722 1.00 96.94 85 LYS A C 1
ATOM 706 O O . LYS A 1 85 ? -13.176 -9.524 18.358 1.00 96.94 85 LYS A O 1
ATOM 711 N N . ALA A 1 86 ? -12.469 -8.625 16.423 1.00 96.62 86 ALA A N 1
ATOM 712 C CA . ALA A 1 86 ? -12.537 -9.871 15.653 1.00 96.62 86 ALA A CA 1
ATOM 713 C C . ALA A 1 86 ? -11.575 -10.951 16.191 1.00 96.62 86 ALA A C 1
ATOM 715 O O . ALA A 1 86 ? -11.877 -12.140 16.123 1.00 96.62 86 ALA A O 1
ATOM 716 N N . CYS A 1 87 ? -10.459 -10.540 16.798 1.00 96.88 87 CYS A N 1
ATOM 717 C CA . CYS A 1 87 ? -9.520 -11.409 17.512 1.00 96.88 87 CYS A CA 1
ATOM 718 C C . CYS A 1 87 ? -9.909 -11.690 18.982 1.00 96.88 87 CYS A C 1
ATOM 720 O O . CYS A 1 87 ? -9.100 -12.252 19.725 1.00 96.88 87 CYS A O 1
ATOM 722 N N . GLY A 1 88 ? -11.106 -11.292 19.430 1.00 96.62 88 GLY A N 1
ATOM 723 C CA . GLY A 1 88 ? -11.592 -11.518 20.796 1.00 96.62 88 GLY A CA 1
ATOM 724 C C . GLY A 1 88 ? -10.953 -10.618 21.859 1.00 96.62 88 GLY A C 1
ATOM 725 O O . GLY A 1 88 ? -10.939 -10.981 23.035 1.00 96.62 88 GLY A O 1
ATOM 726 N N . LYS A 1 89 ? -10.395 -9.468 21.466 1.00 95.44 89 LYS A N 1
ATOM 727 C CA . LYS A 1 89 ? -9.784 -8.485 22.371 1.00 95.44 89 LYS A CA 1
ATOM 728 C C . LYS A 1 89 ? -10.487 -7.138 22.256 1.00 95.44 89 LYS A C 1
ATOM 730 O O . LYS A 1 89 ? -10.680 -6.631 21.160 1.00 95.44 89 LYS A O 1
ATOM 735 N N . GLU A 1 90 ? -10.794 -6.520 23.388 1.00 93.88 90 GLU A N 1
ATOM 736 C CA . GLU A 1 90 ? -11.224 -5.122 23.418 1.00 93.88 90 GLU A CA 1
ATOM 737 C C . GLU A 1 90 ? -10.032 -4.218 23.720 1.00 93.88 90 GLU A C 1
ATOM 739 O O . GLU A 1 90 ? -9.235 -4.500 24.617 1.00 93.88 90 GLU A O 1
ATOM 744 N N . ILE A 1 91 ? -9.898 -3.140 22.948 1.00 92.75 91 ILE A N 1
ATOM 745 C CA . ILE A 1 91 ? -8.835 -2.150 23.110 1.00 92.75 91 ILE A CA 1
ATOM 746 C C . ILE A 1 91 ? -9.433 -0.747 23.186 1.00 92.75 91 ILE A C 1
ATOM 748 O O . ILE A 1 91 ? -10.428 -0.442 22.525 1.00 92.75 91 ILE A O 1
ATOM 752 N N . GLN A 1 92 ? -8.811 0.111 23.992 1.00 87.25 92 GLN A N 1
ATOM 753 C CA . GLN A 1 92 ? -9.082 1.543 23.988 1.00 87.25 92 GLN A CA 1
ATOM 754 C C . GLN A 1 92 ? -8.078 2.205 23.046 1.00 87.25 92 GLN A C 1
ATOM 756 O O . GLN A 1 92 ? -6.872 1.996 23.182 1.00 87.25 92 GLN A O 1
ATOM 761 N N . THR A 1 93 ? -8.605 2.945 22.077 1.00 78.00 93 THR A N 1
ATOM 762 C CA . THR A 1 93 ? -7.854 3.863 21.217 1.00 78.00 93 THR A CA 1
ATOM 763 C C . THR A 1 93 ? -8.354 5.257 21.514 1.00 78.00 93 THR A C 1
ATOM 765 O O . THR A 1 93 ? -9.602 5.368 21.685 1.00 78.00 93 THR A O 1
#

pLDDT: mean 95.06, std 4.26, range [78.0, 98.31]

Sequence (93 aa):
ARDYLVPSRVHQGEFYALPQSPQLFKQLLMCSGFDRYFQIAKCFRDEDLRADRQPEFTQIDVEMSFCEQKDVINVAETFLKDIFKACGKEIQT

Solvent-accessible surface area (backbone atoms only — not comparable to full-atom values): 5711 Å² total; per-residue (Å²): 130,44,66,48,74,44,77,40,90,87,46,81,95,42,66,46,68,49,48,69,56,65,64,69,58,52,49,48,38,39,74,73,67,43,57,68,51,75,44,84,38,82,24,29,40,59,61,87,74,48,101,88,43,60,54,63,45,79,41,86,46,74,47,70,47,100,64,55,74,66,55,55,50,54,52,51,46,51,51,50,44,53,53,37,45,76,71,76,37,90,70,92,122

Secondary structure (DSSP, 8-state):
-BPPEEE-SSSTT-EEE--S-SHHHHHHHHHTT-SEEEEEEEEE-B---BTTB-SEEEEEEEEESS--HHHHHHHHHHHHHHHHHHTT-----

Mean predicted aligned error: 3.82 Å

Radius of gyration: 17.28 Å; Cα contacts (8 Å, |Δi|>4): 120; chains: 1; bounding box: 32×28×48 Å